Protein AF-A0A920MUJ8-F1 (afdb_monomer)

Secondary structure (DSSP, 8-state):
-HHHHHHHHHHHS-HHHHHHHHHHHHHHHHHHHTT-TT-HHHHHHHHHHHHHHTT--S-------TT-

Foldseek 3Di:
DVVQLVVLLVVFADPVLVVVLVVCVVVLVVCVVVPVCVPPVNVVNVVSVVVRCPRSDDDGDDDDDDHD

Nearest PDB structures (foldseek):
  4nzp-assembly1_A  TM=8.421E-01  e=5.961E-05  Campylobacter jejuni subsp. jejuni NCTC 11168 = ATCC 700819
  8d06-assembly4_K  TM=7.120E-01  e=4.469E+00  synthetic construct
  8i9t-assembly1_Lh  TM=4.150E-01  e=7.194E+00  Thermochaetoides thermophila DSM 1495

Solvent-accessible surface area (backbone atoms only — not comparable to full-atom values): 4250 Å² total; per-residue (Å²): 108,71,71,54,52,52,55,49,39,72,75,52,48,55,69,68,60,51,52,54,49,60,68,46,46,63,58,55,52,48,36,52,74,74,64,39,70,90,34,70,70,45,51,55,52,46,56,57,53,55,62,68,49,76,64,62,75,87,87,76,91,78,81,75,58,97,96,76

pLDDT: mean 90.64, std 5.17, range [60.81, 95.62]

Mean predicted aligned error: 3.86 Å

Radius of gyration: 14.01 Å; Cα contacts (8 Å, |Δi|>4): 32; chains: 1; bounding box: 26×32×30 Å

Structure (mmCIF, N/CA/C/O backbone):
data_AF-A0A920MUJ8-F1
#
_entry.id   AF-A0A920MUJ8-F1
#
loop_
_atom_site.group_PDB
_atom_site.id
_atom_site.type_symbol
_atom_site.label_atom_id
_atom_site.label_alt_id
_atom_site.label_comp_id
_atom_site.label_asym_id
_atom_site.label_entity_id
_atom_site.label_seq_id
_atom_site.pdbx_PDB_ins_code
_atom_site.Cartn_x
_atom_site.Cartn_y
_atom_site.Cartn_z
_atom_site.occupancy
_atom_site.B_iso_or_equiv
_atom_site.auth_seq_id
_atom_site.auth_comp_id
_atom_site.auth_asym_id
_atom_site.auth_atom_id
_atom_site.pdbx_PDB_model_num
ATOM 1 N N . ME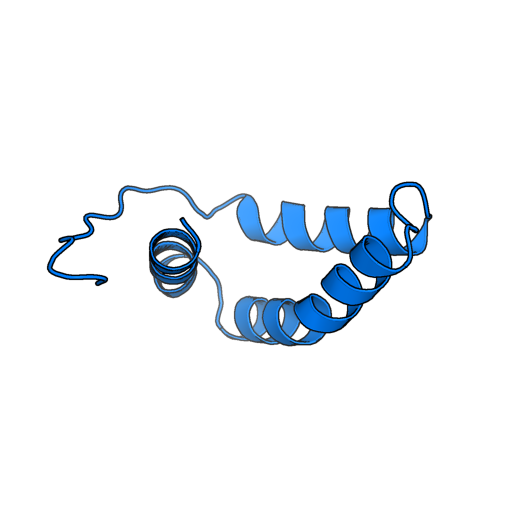T A 1 1 ? -8.047 10.927 2.273 1.00 69.56 1 MET A N 1
ATOM 2 C CA . MET A 1 1 ? -8.034 9.533 1.774 1.00 69.56 1 MET A CA 1
ATOM 3 C C . MET A 1 1 ? -6.983 8.678 2.483 1.00 69.56 1 MET A C 1
ATOM 5 O O . MET A 1 1 ? -7.388 7.797 3.224 1.00 69.56 1 MET A O 1
ATOM 9 N N . LEU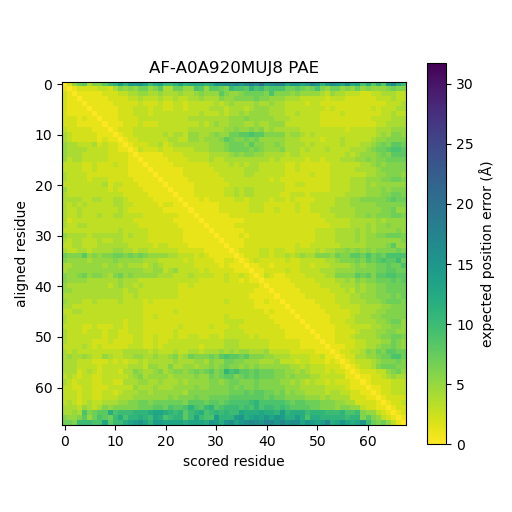 A 1 2 ? -5.674 8.966 2.379 1.00 83.75 2 LEU A N 1
ATOM 10 C CA . LEU A 1 2 ? -4.608 8.100 2.930 1.00 83.75 2 LEU A CA 1
ATOM 11 C C . LEU A 1 2 ? -4.740 7.772 4.434 1.00 83.75 2 LEU A C 1
ATOM 13 O O . LEU A 1 2 ? -4.603 6.617 4.817 1.00 83.75 2 LEU A O 1
ATOM 17 N N . LYS A 1 3 ? -5.050 8.766 5.283 1.00 85.88 3 LYS A N 1
ATOM 18 C CA . LYS A 1 3 ? -5.242 8.545 6.733 1.00 85.88 3 LYS A CA 1
ATOM 19 C C . LYS A 1 3 ? -6.410 7.600 7.041 1.00 85.88 3 LYS A C 1
ATOM 21 O O . LYS A 1 3 ? -6.281 6.753 7.911 1.00 85.88 3 LYS A O 1
ATOM 26 N N . ALA A 1 4 ? -7.529 7.741 6.329 1.00 89.94 4 ALA A N 1
ATOM 27 C CA . ALA A 1 4 ? -8.697 6.882 6.519 1.00 89.94 4 ALA A CA 1
ATOM 28 C C . ALA A 1 4 ? -8.412 5.449 6.049 1.00 89.94 4 ALA A C 1
ATOM 30 O O . ALA A 1 4 ? -8.753 4.498 6.738 1.00 89.94 4 ALA A O 1
ATOM 31 N N . HIS A 1 5 ? -7.725 5.310 4.914 1.00 88.94 5 HIS A N 1
ATOM 32 C CA . HIS A 1 5 ? -7.331 4.014 4.374 1.00 88.94 5 HIS A CA 1
ATOM 33 C C . HIS A 1 5 ? -6.376 3.267 5.317 1.00 88.94 5 HIS A C 1
ATOM 35 O O . HIS A 1 5 ? -6.658 2.147 5.715 1.00 88.94 5 HIS A O 1
ATOM 41 N N . ARG A 1 6 ? -5.320 3.924 5.810 1.00 87.75 6 ARG A N 1
ATOM 42 C CA . ARG A 1 6 ? -4.432 3.315 6.815 1.00 87.75 6 ARG A CA 1
ATOM 43 C C . ARG A 1 6 ? -5.160 2.926 8.104 1.00 87.75 6 ARG A C 1
ATOM 45 O O . ARG A 1 6 ? -4.798 1.939 8.733 1.00 87.75 6 ARG A O 1
ATOM 52 N N . ALA A 1 7 ? -6.180 3.689 8.501 1.00 89.81 7 ALA A N 1
ATOM 53 C CA . ALA A 1 7 ? -6.962 3.376 9.693 1.00 89.81 7 ALA A CA 1
ATOM 54 C C . ALA A 1 7 ? -7.770 2.079 9.530 1.00 89.81 7 ALA A C 1
ATOM 56 O O . ALA A 1 7 ? -7.767 1.256 10.439 1.00 89.81 7 ALA A O 1
ATOM 57 N N . ILE A 1 8 ? -8.416 1.858 8.382 1.00 92.00 8 ILE A N 1
ATOM 58 C CA . ILE A 1 8 ? -9.141 0.600 8.150 1.00 92.00 8 ILE A CA 1
ATOM 59 C C . ILE A 1 8 ? -8.188 -0.588 8.004 1.00 92.00 8 ILE A C 1
ATOM 61 O O . ILE A 1 8 ? -8.447 -1.653 8.559 1.00 92.00 8 ILE A O 1
ATOM 65 N N . GLU A 1 9 ? -7.045 -0.390 7.352 1.00 90.94 9 GLU A N 1
ATOM 66 C CA . GLU A 1 9 ? -6.013 -1.419 7.221 1.00 90.94 9 GLU A CA 1
ATOM 67 C C . GLU A 1 9 ? -5.455 -1.842 8.577 1.00 90.94 9 GLU A C 1
ATOM 69 O O . GLU A 1 9 ? -5.290 -3.029 8.816 1.00 90.94 9 GLU A O 1
ATOM 74 N N . SER A 1 10 ? -5.272 -0.905 9.512 1.00 87.62 10 SER A N 1
ATOM 75 C CA . SER A 1 10 ? -4.801 -1.237 10.864 1.00 87.62 10 SER A CA 1
ATOM 76 C C . SER A 1 10 ? -5.726 -2.178 11.651 1.00 87.62 10 SER A C 1
ATOM 78 O O . SER A 1 10 ? -5.282 -2.792 12.616 1.00 87.62 10 SER A O 1
ATOM 80 N N . LEU A 1 11 ? -6.999 -2.288 11.255 1.00 88.62 11 LEU A N 1
ATOM 81 C CA . LEU A 1 11 ? -7.991 -3.165 11.883 1.00 88.62 11 LEU A CA 1
ATOM 82 C C . LEU A 1 11 ? -8.230 -4.464 11.103 1.00 88.62 11 LEU A C 1
ATOM 84 O O . LEU A 1 11 ? -8.748 -5.419 11.674 1.00 88.62 11 LEU A O 1
ATOM 88 N N . THR A 1 12 ? -7.919 -4.481 9.806 1.00 87.94 12 THR A N 1
ATOM 89 C CA . THR A 1 12 ? -8.325 -5.552 8.878 1.00 87.94 12 THR A CA 1
ATOM 90 C C . THR A 1 12 ? -7.153 -6.339 8.300 1.00 87.94 12 THR A C 1
ATOM 92 O O . THR A 1 12 ? -7.340 -7.497 7.934 1.00 87.94 12 THR A O 1
ATOM 95 N N . LEU A 1 13 ? -5.952 -5.756 8.235 1.00 88.88 13 LEU A N 1
ATOM 96 C CA . LEU A 1 13 ? -4.750 -6.464 7.808 1.00 88.88 13 LEU A CA 1
ATOM 97 C C . LEU A 1 13 ? -4.072 -7.176 8.977 1.00 88.88 13 LEU A C 1
ATOM 99 O O . LEU A 1 13 ? -3.967 -6.651 10.086 1.00 88.88 13 LEU A O 1
ATOM 103 N N . ASP A 1 14 ? -3.507 -8.340 8.666 1.00 89.75 14 ASP A N 1
ATOM 104 C CA . ASP A 1 14 ? -2.497 -8.958 9.512 1.00 89.75 14 ASP A CA 1
ATOM 105 C C . ASP A 1 14 ? -1.234 -8.083 9.585 1.00 89.75 14 ASP A C 1
ATOM 107 O O . ASP A 1 14 ? -0.859 -7.398 8.627 1.00 89.75 14 ASP A O 1
ATOM 111 N N . ARG A 1 15 ? -0.565 -8.121 10.738 1.00 88.50 15 ARG A N 1
ATOM 112 C CA . ARG A 1 15 ? 0.599 -7.284 11.031 1.00 88.50 15 ARG A CA 1
ATOM 113 C C . ARG A 1 15 ? 1.746 -7.497 10.042 1.00 88.50 15 ARG A C 1
ATOM 115 O O . ARG A 1 15 ? 2.336 -6.515 9.596 1.00 88.50 15 ARG A O 1
ATOM 122 N N . GLU A 1 16 ? 2.065 -8.741 9.699 1.00 91.06 16 GLU A N 1
ATOM 123 C CA . GLU A 1 16 ? 3.195 -9.035 8.809 1.00 91.06 16 GLU A CA 1
ATOM 124 C C . GLU A 1 16 ? 2.882 -8.605 7.374 1.00 91.06 16 GLU A C 1
ATOM 126 O O . GLU A 1 16 ? 3.737 -8.063 6.674 1.00 91.06 16 GLU A O 1
ATOM 131 N N . VAL A 1 17 ? 1.620 -8.746 6.958 1.00 89.38 17 VAL A N 1
ATOM 132 C CA . VAL A 1 17 ? 1.148 -8.263 5.654 1.00 89.38 17 VAL A CA 1
ATOM 133 C C . VAL A 1 17 ? 1.218 -6.736 5.582 1.00 89.38 17 VAL A C 1
ATOM 135 O O . VAL A 1 17 ? 1.647 -6.188 4.564 1.00 89.38 17 VAL A O 1
ATOM 138 N N . ALA A 1 18 ? 0.845 -6.037 6.658 1.00 90.62 18 ALA A N 1
ATOM 139 C CA . ALA A 1 18 ? 0.936 -4.581 6.728 1.00 90.62 18 ALA A CA 1
ATOM 140 C C . ALA A 1 18 ? 2.394 -4.096 6.650 1.00 90.62 18 ALA A C 1
ATOM 142 O O . ALA A 1 18 ? 2.692 -3.179 5.883 1.00 90.62 18 ALA A O 1
ATOM 143 N N . HIS A 1 19 ? 3.309 -4.745 7.377 1.00 91.31 19 HIS A N 1
ATOM 144 C CA . HIS A 1 19 ? 4.739 -4.436 7.312 1.00 91.31 19 HIS A CA 1
ATOM 145 C C . HIS A 1 19 ? 5.319 -4.679 5.914 1.00 91.31 19 HIS A C 1
ATOM 147 O O . HIS A 1 19 ? 5.963 -3.789 5.358 1.00 91.31 19 HIS A O 1
ATOM 153 N N . LEU A 1 20 ? 5.019 -5.827 5.300 1.00 91.81 20 LEU A N 1
ATOM 154 C CA . LEU A 1 20 ? 5.477 -6.146 3.947 1.00 91.81 20 LEU A CA 1
ATOM 155 C C . LEU A 1 20 ? 4.960 -5.135 2.914 1.00 91.81 20 LEU A C 1
ATOM 157 O O . LEU A 1 20 ? 5.703 -4.693 2.037 1.00 91.81 20 LEU A O 1
ATOM 161 N N . LYS A 1 21 ? 3.690 -4.726 3.019 1.00 90.62 21 LYS A N 1
ATOM 162 C CA . LYS A 1 21 ? 3.120 -3.684 2.157 1.00 90.62 21 LYS A CA 1
ATOM 163 C C . LYS A 1 21 ? 3.895 -2.370 2.299 1.00 90.62 21 LYS A C 1
ATOM 165 O O . LYS A 1 21 ? 4.249 -1.764 1.286 1.00 90.62 21 LYS A O 1
ATOM 170 N N . ASP A 1 22 ? 4.163 -1.932 3.527 1.00 91.06 22 ASP A N 1
ATOM 171 C CA . ASP A 1 22 ? 4.876 -0.679 3.793 1.00 91.06 22 ASP A CA 1
ATOM 172 C C . ASP A 1 22 ? 6.321 -0.695 3.261 1.00 91.06 22 ASP A C 1
ATOM 174 O O . ASP A 1 22 ? 6.792 0.328 2.761 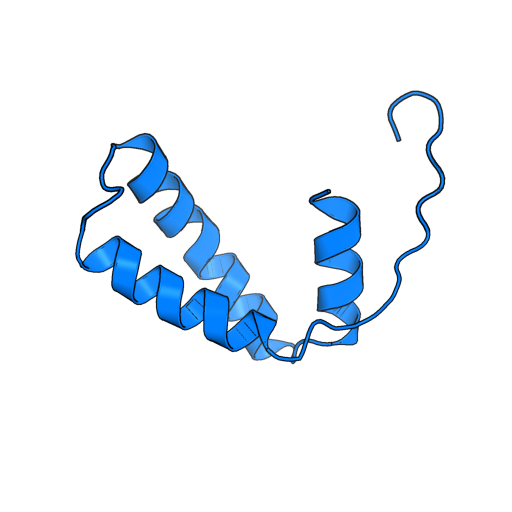1.00 91.06 22 ASP A O 1
ATOM 178 N N . GLU A 1 23 ? 7.001 -1.844 3.277 1.00 93.06 23 GLU A N 1
ATOM 179 C CA . GLU A 1 23 ? 8.332 -2.007 2.670 1.00 93.06 23 GLU A CA 1
ATOM 180 C C . GLU A 1 23 ? 8.308 -1.905 1.136 1.00 93.06 23 GLU A C 1
ATOM 182 O O . GLU A 1 23 ? 9.229 -1.357 0.523 1.00 93.06 23 GLU A O 1
ATOM 187 N N . LEU A 1 24 ? 7.246 -2.400 0.496 1.00 92.00 24 LEU A N 1
ATOM 188 C CA . LEU A 1 24 ? 7.094 -2.380 -0.963 1.00 92.00 24 LEU A CA 1
ATOM 189 C C . LEU A 1 24 ? 6.626 -1.017 -1.500 1.00 92.00 24 LEU A C 1
ATOM 191 O O . LEU A 1 24 ? 6.919 -0.665 -2.650 1.00 92.00 24 LEU A O 1
ATOM 195 N N . MET A 1 25 ? 5.934 -0.224 -0.678 1.00 91.75 25 MET A N 1
ATOM 196 C CA . MET A 1 25 ? 5.353 1.067 -1.063 1.00 91.75 25 MET A CA 1
ATOM 197 C C . MET A 1 25 ? 6.357 2.071 -1.669 1.00 91.75 25 MET A C 1
ATOM 199 O O . MET A 1 25 ? 6.034 2.656 -2.708 1.00 91.75 25 MET A O 1
ATOM 203 N N . PRO A 1 26 ? 7.571 2.282 -1.116 1.00 94.88 26 PRO A N 1
ATOM 204 C CA . PRO A 1 26 ? 8.567 3.174 -1.715 1.00 94.88 26 PRO A CA 1
ATOM 205 C C . PRO A 1 26 ? 8.993 2.752 -3.128 1.00 94.88 26 PRO A C 1
ATOM 207 O O . PRO A 1 26 ? 9.162 3.596 -4.013 1.00 94.88 26 PRO A O 1
ATOM 210 N N . LYS A 1 27 ? 9.133 1.443 -3.371 1.00 93.38 27 LYS A N 1
ATOM 211 C CA . LYS A 1 27 ? 9.503 0.905 -4.687 1.00 93.38 27 LYS A CA 1
ATOM 212 C C . LYS A 1 27 ? 8.372 1.091 -5.695 1.00 93.38 27 LYS A C 1
ATOM 214 O O . LYS A 1 27 ? 8.620 1.550 -6.808 1.00 93.38 27 LYS A O 1
ATOM 219 N N . TYR A 1 28 ? 7.135 0.814 -5.285 1.00 93.69 28 TYR A N 1
ATOM 220 C CA . TYR A 1 28 ? 5.945 1.065 -6.098 1.00 93.69 28 TYR A CA 1
ATOM 221 C C . TYR A 1 28 ? 5.814 2.553 -6.474 1.00 93.69 28 TYR A C 1
ATOM 223 O O . TYR A 1 28 ? 5.611 2.885 -7.642 1.00 93.69 28 TYR A O 1
ATOM 231 N N . ALA A 1 29 ? 6.034 3.461 -5.516 1.00 94.00 29 ALA A N 1
ATOM 232 C CA . ALA A 1 29 ? 6.032 4.904 -5.762 1.00 94.00 29 ALA A CA 1
ATOM 233 C C . ALA A 1 29 ? 7.129 5.333 -6.752 1.00 94.00 29 ALA A C 1
ATOM 235 O O . ALA A 1 29 ? 6.883 6.165 -7.624 1.00 94.00 29 ALA A O 1
ATOM 236 N N . SER A 1 30 ? 8.318 4.732 -6.656 1.00 95.56 30 SER A N 1
ATOM 237 C CA . SER A 1 30 ? 9.445 5.020 -7.552 1.00 95.56 30 SER A CA 1
ATOM 238 C C . SER A 1 30 ? 9.164 4.574 -8.991 1.00 95.56 30 SER A C 1
ATOM 240 O O . SER A 1 30 ? 9.479 5.299 -9.931 1.00 95.56 30 SER A O 1
ATOM 242 N N . LEU A 1 31 ? 8.527 3.412 -9.179 1.00 94.19 31 LEU A N 1
ATOM 243 C CA . LEU A 1 31 ? 8.111 2.933 -10.502 1.00 94.19 31 LEU A CA 1
ATOM 244 C C . LEU A 1 31 ? 7.103 3.885 -11.154 1.00 94.19 31 LEU A C 1
ATOM 246 O O . LEU A 1 31 ? 7.257 4.225 -12.325 1.00 94.19 31 LEU A O 1
ATOM 250 N N . ILE A 1 32 ? 6.120 4.371 -10.389 1.00 94.38 32 ILE A N 1
ATOM 251 C CA . ILE A 1 32 ? 5.160 5.369 -10.883 1.00 94.38 32 ILE A CA 1
ATOM 252 C C . ILE A 1 32 ? 5.876 6.669 -11.250 1.00 94.38 32 ILE A C 1
ATOM 254 O O . ILE A 1 32 ? 5.658 7.194 -12.340 1.00 94.38 32 ILE A O 1
ATOM 258 N N . TYR A 1 33 ? 6.740 7.175 -10.366 1.00 95.62 33 TYR A N 1
ATOM 259 C CA . TYR A 1 33 ? 7.458 8.432 -10.582 1.00 95.62 33 TYR A CA 1
ATOM 260 C C . TYR A 1 33 ? 8.327 8.398 -11.845 1.00 95.62 33 TYR A C 1
ATOM 262 O O . TYR A 1 33 ? 8.342 9.352 -12.617 1.00 95.62 33 TYR A O 1
ATOM 270 N N . ASN A 1 34 ? 8.994 7.270 -12.090 1.00 95.38 34 ASN A N 1
ATOM 271 C CA . ASN A 1 34 ? 9.858 7.070 -13.251 1.00 95.38 34 ASN A 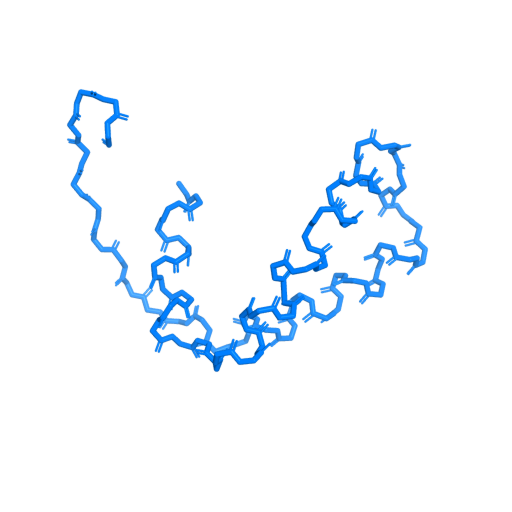CA 1
ATOM 272 C C . ASN A 1 34 ? 9.088 6.744 -14.550 1.00 95.38 34 ASN A C 1
ATOM 274 O O . ASN A 1 34 ? 9.713 6.563 -15.592 1.00 95.38 34 ASN A O 1
ATOM 278 N N . GLY A 1 35 ? 7.752 6.653 -14.514 1.00 94.50 35 GLY A N 1
ATOM 279 C CA . GLY A 1 35 ? 6.920 6.396 -15.695 1.00 94.50 35 GLY A CA 1
ATOM 280 C C . GLY A 1 35 ? 6.751 4.919 -16.072 1.00 94.50 35 GLY A C 1
ATOM 281 O O . GLY A 1 35 ? 6.206 4.618 -17.132 1.00 94.50 35 GLY A O 1
ATOM 282 N N . PHE A 1 36 ? 7.143 3.982 -15.205 1.00 94.75 36 PHE A N 1
ATOM 283 C CA . PHE A 1 36 ? 6.997 2.534 -15.408 1.00 94.75 36 PHE A CA 1
ATOM 284 C C . PHE A 1 36 ? 5.570 2.039 -15.117 1.00 94.75 36 PHE A C 1
ATOM 286 O O . PHE A 1 36 ? 5.356 1.038 -14.438 1.00 94.75 36 PHE A O 1
ATOM 293 N N . TRP A 1 37 ? 4.557 2.750 -15.615 1.00 92.06 37 TRP A N 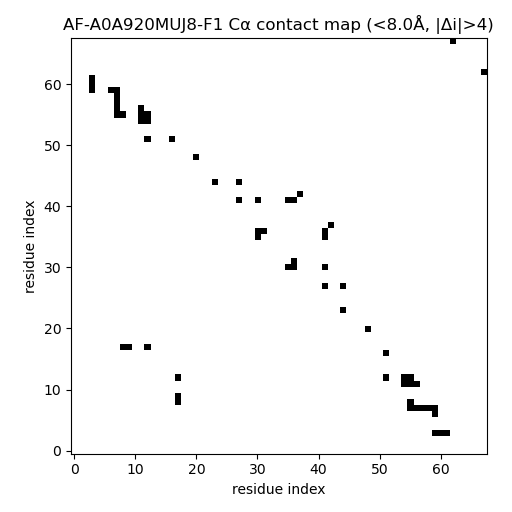1
ATOM 294 C CA . TRP A 1 37 ? 3.160 2.420 -15.331 1.00 92.06 37 TRP A CA 1
ATOM 295 C C . TRP A 1 37 ? 2.730 1.072 -15.927 1.00 92.06 37 TRP A C 1
ATOM 297 O O . TRP A 1 37 ? 1.999 0.329 -15.276 1.00 92.06 37 TRP A O 1
ATOM 307 N N . TRP A 1 38 ? 3.200 0.748 -17.135 1.00 93.12 38 TRP A N 1
ATOM 308 C CA . TRP A 1 38 ? 2.904 -0.505 -17.850 1.00 93.12 38 TRP A CA 1
ATOM 309 C C . TRP A 1 38 ? 4.036 -1.532 -17.750 1.00 93.12 38 TRP A C 1
ATOM 311 O O . TRP A 1 38 ? 4.184 -2.382 -18.624 1.00 93.12 38 TRP A O 1
ATOM 321 N N . SER A 1 39 ? 4.904 -1.407 -16.745 1.00 94.69 39 SER A N 1
ATOM 322 C CA . SER A 1 39 ? 6.017 -2.334 -16.588 1.00 94.69 39 SER A CA 1
ATOM 323 C C . SER A 1 39 ? 5.573 -3.603 -15.847 1.00 94.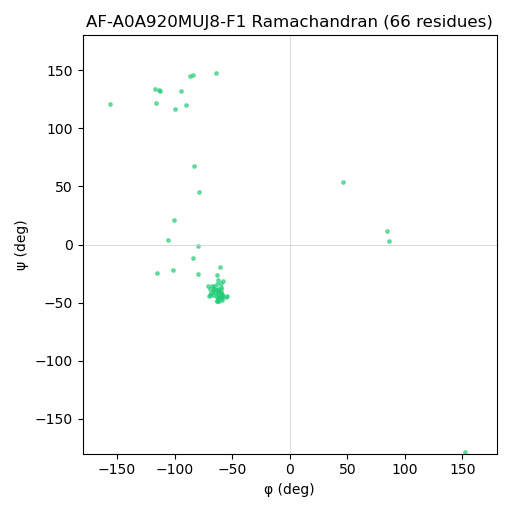69 39 SER A C 1
ATOM 325 O O . SER A 1 39 ? 4.732 -3.526 -14.941 1.00 94.69 39 SER A O 1
ATOM 327 N N . PRO A 1 40 ? 6.147 -4.773 -16.180 1.00 94.31 40 PRO A N 1
ATOM 328 C CA . PRO A 1 40 ? 5.797 -6.030 -15.523 1.00 94.31 40 PRO A CA 1
ATOM 329 C C . PRO A 1 40 ? 6.127 -6.011 -14.023 1.00 94.31 40 PRO A C 1
ATOM 331 O O . PRO A 1 40 ? 5.427 -6.625 -13.220 1.00 94.31 40 PRO A O 1
ATOM 334 N N . GLU A 1 41 ? 7.155 -5.263 -13.606 1.00 92.50 41 GLU A N 1
ATOM 335 C CA . GLU A 1 41 ? 7.513 -5.111 -12.191 1.00 92.50 41 GLU A CA 1
ATOM 336 C C . GLU A 1 41 ? 6.416 -4.385 -11.413 1.00 92.50 41 GLU A C 1
ATOM 338 O O . GLU A 1 41 ? 6.125 -4.737 -10.267 1.00 92.50 41 GLU A O 1
ATOM 343 N N . ARG A 1 42 ? 5.796 -3.374 -12.031 1.00 94.19 42 ARG A N 1
ATOM 344 C CA . ARG A 1 42 ? 4.690 -2.643 -11.424 1.00 94.19 42 ARG A CA 1
ATOM 345 C C . ARG A 1 42 ? 3.444 -3.517 -11.357 1.00 94.19 42 ARG A C 1
ATOM 347 O O . ARG A 1 42 ? 2.792 -3.518 -10.316 1.00 94.19 42 ARG A O 1
ATOM 354 N N . GLU A 1 43 ? 3.113 -4.248 -12.421 1.00 94.06 43 GLU A N 1
ATOM 355 C CA . GLU A 1 43 ? 1.963 -5.167 -12.437 1.00 94.06 43 GLU A CA 1
ATOM 356 C C . GLU A 1 43 ? 2.082 -6.246 -11.356 1.00 94.06 43 GLU A C 1
ATOM 358 O O . GLU A 1 43 ? 1.132 -6.481 -10.613 1.00 94.06 43 GLU A O 1
ATOM 363 N N . MET A 1 44 ? 3.270 -6.831 -11.181 1.00 93.81 44 MET A N 1
ATOM 364 C CA . MET A 1 44 ? 3.529 -7.800 -10.113 1.00 93.81 44 MET A CA 1
ATOM 365 C C . MET A 1 44 ? 3.266 -7.207 -8.719 1.00 93.81 44 MET A C 1
ATOM 367 O O . MET A 1 44 ? 2.609 -7.834 -7.887 1.00 93.81 44 MET A O 1
ATOM 371 N N . LEU A 1 45 ? 3.754 -5.988 -8.459 1.00 92.94 45 LEU A N 1
ATOM 372 C CA . LEU A 1 45 ? 3.496 -5.297 -7.193 1.00 92.94 45 LEU A CA 1
ATOM 373 C C . LEU A 1 45 ? 2.016 -4.938 -7.026 1.00 92.94 45 LEU A C 1
ATOM 375 O O . LEU A 1 45 ? 1.501 -5.006 -5.913 1.00 92.94 45 LEU A O 1
ATOM 379 N N . GLN A 1 46 ? 1.329 -4.585 -8.113 1.00 92.75 46 GLN A N 1
ATOM 380 C CA . GLN A 1 46 ? -0.100 -4.291 -8.088 1.00 92.75 46 GLN A CA 1
ATOM 381 C C . GLN A 1 46 ? -0.906 -5.514 -7.648 1.00 92.75 46 GLN A C 1
ATOM 383 O O . GLN A 1 46 ? -1.726 -5.386 -6.749 1.00 92.75 46 GLN A O 1
ATOM 388 N N . VAL A 1 47 ? -0.623 -6.699 -8.197 1.00 94.94 47 VAL A N 1
ATOM 389 C CA . VAL A 1 47 ? -1.308 -7.945 -7.809 1.00 94.94 47 VAL A CA 1
ATOM 390 C C . VAL A 1 47 ? -1.125 -8.243 -6.320 1.00 94.94 47 VAL A C 1
ATOM 392 O O . VAL A 1 47 ? -2.082 -8.609 -5.637 1.00 94.94 47 VAL A O 1
ATOM 395 N N . ALA A 1 48 ? 0.090 -8.055 -5.796 1.00 91.81 48 ALA A N 1
ATOM 396 C CA . ALA A 1 48 ? 0.360 -8.229 -4.372 1.00 91.81 48 ALA A CA 1
ATOM 397 C C . ALA A 1 48 ? -0.443 -7.233 -3.518 1.00 91.81 48 ALA A C 1
AT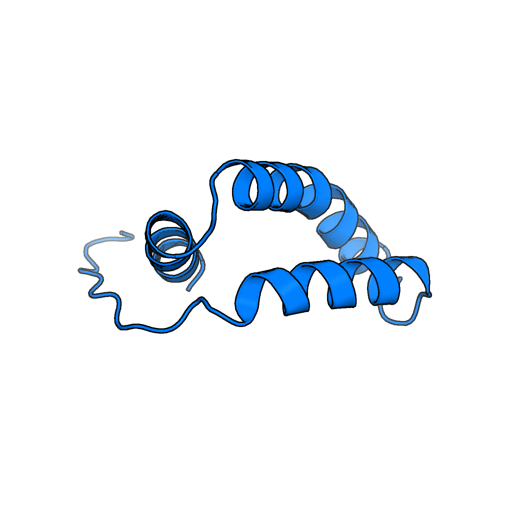OM 399 O O . ALA A 1 48 ? -1.079 -7.636 -2.545 1.00 91.81 48 ALA A O 1
ATOM 400 N N . ILE A 1 49 ? -0.460 -5.951 -3.901 1.00 91.56 49 ILE A N 1
ATOM 401 C CA . IL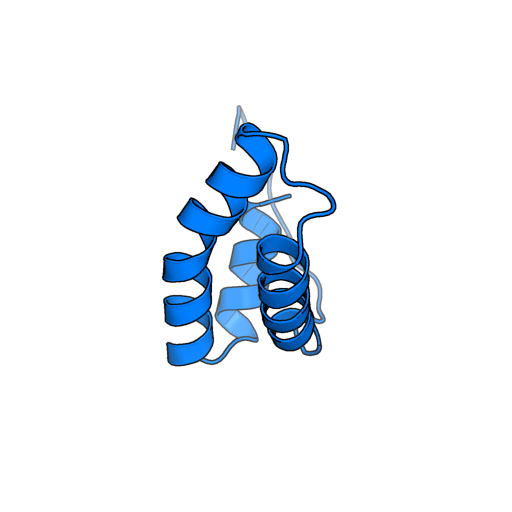E A 1 49 ? -1.238 -4.914 -3.213 1.00 91.56 49 ILE A CA 1
ATOM 402 C C . ILE A 1 49 ? -2.733 -5.245 -3.269 1.00 91.56 49 ILE A C 1
ATOM 404 O O . ILE A 1 49 ? -3.377 -5.249 -2.224 1.00 91.56 49 ILE A O 1
ATOM 408 N N . ASP A 1 50 ? -3.278 -5.589 -4.432 1.00 92.69 50 ASP A N 1
ATOM 409 C CA . ASP A 1 50 ? -4.698 -5.910 -4.612 1.00 92.69 50 ASP A CA 1
ATOM 410 C C . ASP A 1 50 ? -5.127 -7.096 -3.744 1.00 92.69 50 ASP A C 1
ATOM 412 O O . ASP A 1 50 ? -6.217 -7.089 -3.170 1.00 92.69 50 ASP A O 1
ATOM 416 N N . HIS A 1 51 ? -4.250 -8.089 -3.574 1.00 92.62 51 HIS A N 1
ATOM 417 C CA . HIS A 1 51 ? -4.517 -9.210 -2.683 1.00 92.62 51 HIS A CA 1
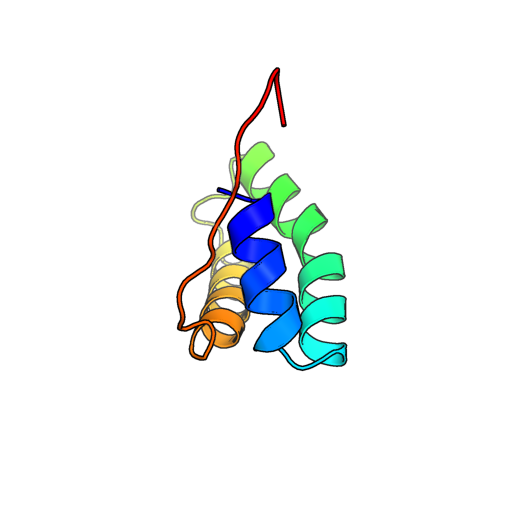ATOM 418 C C . HIS A 1 51 ? -4.681 -8.766 -1.223 1.00 92.62 51 HIS A C 1
ATOM 420 O O . HIS A 1 51 ? -5.615 -9.209 -0.554 1.00 92.62 51 HIS A O 1
ATOM 426 N N . THR A 1 52 ? -3.851 -7.828 -0.746 1.00 89.94 52 THR A N 1
ATOM 427 C CA . THR A 1 52 ? -3.986 -7.286 0.620 1.00 89.94 52 THR A CA 1
ATOM 428 C C . THR A 1 52 ? -5.306 -6.549 0.848 1.00 89.94 52 THR A C 1
ATOM 430 O O . THR A 1 52 ? -5.790 -6.493 1.974 1.00 89.94 52 THR A O 1
ATOM 433 N N . GLN A 1 53 ? -5.914 -6.006 -0.212 1.00 90.62 53 GLN A N 1
ATOM 434 C CA . GLN A 1 53 ? -7.117 -5.178 -0.115 1.00 90.62 53 GLN A CA 1
ATOM 435 C C . GLN A 1 53 ? -8.426 -5.972 -0.060 1.00 90.62 53 GLN A C 1
ATOM 437 O O . GLN A 1 53 ? -9.465 -5.402 0.262 1.00 90.62 53 GLN A O 1
ATOM 442 N N . GLN A 1 54 ? -8.406 -7.281 -0.331 1.00 90.69 54 GLN A N 1
ATOM 443 C CA . GLN A 1 54 ? -9.627 -8.094 -0.465 1.00 90.69 54 GLN A CA 1
ATOM 444 C C . GLN A 1 54 ? -10.524 -8.080 0.783 1.00 90.69 54 GLN A C 1
ATOM 446 O O . GLN A 1 54 ? -11.745 -8.183 0.673 1.00 90.69 54 GLN A O 1
ATOM 451 N N . GLN A 1 55 ? -9.925 -7.955 1.968 1.00 87.88 55 GLN A N 1
ATOM 452 C CA . GLN A 1 55 ? -10.631 -7.980 3.252 1.00 87.88 55 GLN A CA 1
ATOM 453 C C . GLN A 1 55 ? -10.741 -6.591 3.908 1.00 87.88 55 GLN A C 1
ATOM 455 O O . GLN A 1 55 ? -11.278 -6.476 5.009 1.00 87.88 55 GLN A O 1
ATOM 460 N N . VAL A 1 56 ? -10.287 -5.523 3.241 1.00 88.75 56 VAL A N 1
ATOM 461 C CA . VAL A 1 56 ? -10.292 -4.146 3.770 1.00 88.75 56 VAL A CA 1
ATOM 462 C C . VAL A 1 56 ? -11.665 -3.509 3.544 1.00 88.75 56 VAL A C 1
ATOM 464 O O . VAL A 1 56 ? -11.844 -2.597 2.739 1.00 88.75 56 VAL A O 1
ATOM 467 N N . ASN A 1 57 ? -12.668 -4.028 4.249 1.00 89.19 57 ASN A N 1
ATOM 468 C CA . ASN A 1 57 ? -14.065 -3.618 4.121 1.00 89.19 57 ASN A CA 1
ATOM 469 C C . ASN A 1 57 ? -14.571 -3.021 5.439 1.00 89.19 57 ASN A C 1
ATOM 471 O O . ASN A 1 57 ? -14.349 -3.588 6.508 1.00 89.19 57 ASN A O 1
ATOM 475 N N . GLY A 1 58 ? -15.258 -1.877 5.378 1.00 89.81 58 GLY A N 1
ATOM 476 C CA . GLY A 1 58 ? -15.770 -1.190 6.568 1.00 89.81 58 GLY A CA 1
ATOM 477 C C . GLY A 1 58 ? -15.901 0.323 6.400 1.00 89.81 58 GLY A C 1
ATOM 478 O O . GLY A 1 58 ? -15.606 0.880 5.343 1.00 89.81 58 GLY A O 1
ATOM 479 N N . GLU A 1 59 ? -16.337 0.996 7.466 1.00 90.19 59 GLU A N 1
ATOM 480 C CA . GLU A 1 59 ? -16.541 2.447 7.494 1.00 90.19 59 GLU A CA 1
ATOM 481 C C . GLU A 1 59 ? -15.563 3.133 8.451 1.00 90.19 59 GLU A C 1
ATOM 483 O O . GLU A 1 59 ? -15.403 2.734 9.604 1.00 90.19 59 GLU A O 1
ATOM 488 N N . VAL A 1 60 ? -14.940 4.221 7.991 1.00 91.50 60 VAL A N 1
ATOM 489 C CA . VAL A 1 60 ? -14.043 5.046 8.810 1.00 91.50 60 VAL A CA 1
ATOM 490 C C . VAL A 1 60 ? -14.625 6.442 8.956 1.00 91.50 60 VAL A C 1
ATOM 492 O O . VAL A 1 60 ? -14.809 7.165 7.976 1.00 91.50 60 VAL A O 1
ATOM 495 N N . ARG A 1 61 ? -14.861 6.863 10.201 1.00 92.19 61 ARG A N 1
ATOM 496 C CA . ARG A 1 61 ? -15.278 8.231 10.518 1.00 92.19 61 ARG A CA 1
ATOM 497 C C . ARG A 1 61 ? -14.052 9.106 10.770 1.00 92.19 61 ARG A C 1
ATOM 499 O O . ARG A 1 61 ? -13.302 8.869 11.710 1.00 92.19 61 ARG A O 1
ATOM 506 N N . VAL A 1 62 ? -13.886 10.158 9.970 1.00 91.31 62 VAL A N 1
ATOM 507 C CA . VAL A 1 62 ? -12.814 11.152 10.138 1.00 91.31 62 VAL A CA 1
ATOM 508 C C . VAL A 1 62 ? -13.423 12.494 10.529 1.00 91.31 62 VAL A C 1
ATOM 510 O O . VAL A 1 62 ? -14.375 12.951 9.900 1.00 91.31 62 VAL A O 1
ATOM 513 N N . LYS A 1 63 ? -12.871 13.141 11.560 1.00 92.12 63 LYS A N 1
ATOM 514 C CA . LYS A 1 63 ? -13.226 14.515 11.932 1.00 92.12 63 LYS A CA 1
ATOM 515 C C . LYS A 1 63 ? -12.172 15.459 11.374 1.00 92.12 63 LYS A C 1
ATOM 517 O O . LYS A 1 63 ? -11.021 15.379 11.792 1.00 92.12 63 LYS A O 1
ATOM 522 N N . LEU A 1 64 ? -12.583 16.345 10.470 1.00 91.06 64 LEU A N 1
ATOM 523 C CA . LEU A 1 64 ? -11.683 17.319 9.865 1.00 91.06 64 LEU A CA 1
ATOM 524 C C . LEU A 1 64 ? -11.730 18.652 10.614 1.00 91.06 64 LEU A C 1
ATOM 526 O O . LEU A 1 64 ? -12.813 19.169 10.902 1.00 91.06 64 LEU A O 1
ATOM 530 N N . PHE A 1 65 ? -10.569 19.217 10.938 1.00 93.12 65 PHE A N 1
ATOM 531 C CA . PHE A 1 65 ? -10.474 20.524 11.588 1.00 93.12 65 PHE A CA 1
ATOM 532 C C . PHE A 1 65 ? -9.124 21.202 11.336 1.00 93.12 65 PHE A C 1
ATOM 534 O O . PHE A 1 65 ? -8.078 20.691 11.734 1.00 93.12 65 PHE A O 1
ATOM 541 N N . LYS A 1 66 ? -9.157 22.398 10.727 1.00 88.44 66 LYS A N 1
ATOM 542 C CA . LYS A 1 66 ? -7.990 23.279 10.509 1.00 88.44 66 LYS A CA 1
ATOM 543 C C . LYS A 1 66 ? -6.749 22.540 9.968 1.00 88.44 66 LYS A C 1
ATOM 545 O O . LYS A 1 66 ? -5.675 22.615 10.554 1.00 88.44 66 LYS A O 1
ATOM 550 N N . GLY A 1 67 ? -6.908 21.816 8.860 1.00 84.75 67 GLY A N 1
ATOM 551 C CA . GLY A 1 67 ? -5.814 21.071 8.218 1.00 84.75 67 GLY A CA 1
ATOM 552 C C . GLY A 1 67 ? -5.580 19.655 8.760 1.00 84.75 67 GLY A C 1
ATOM 553 O O . GLY A 1 67 ? -4.666 18.981 8.289 1.00 84.75 67 GLY A O 1
ATOM 554 N N . ASN A 1 68 ? -6.407 19.190 9.702 1.00 60.81 68 ASN A N 1
ATOM 555 C CA . ASN A 1 68 ? -6.457 17.795 10.154 1.00 60.81 68 ASN A CA 1
ATOM 556 C C . ASN A 1 68 ? -7.653 17.061 9.582 1.00 60.81 68 ASN A C 1
ATOM 558 O O . ASN A 1 68 ? -8.694 17.740 9.431 1.00 60.81 68 ASN A O 1
#

Sequence (68 aa):
MLKAHRAIESLTLDREVAHLKDELMPKYASLIYNGFWWSPEREMLQVAIDHTQQQVNGEVRVKLFKGN